Protein AF-F8P2U5-F1 (afdb_monomer_lite)

Radius of gyration: 13.78 Å; chains: 1; bounding box: 42×25×34 Å

InterPro domains:
  IPR015943 WD40/YVTN repeat-like-containing domain superfamily [G3DSA:2.130.10.10] (3-110)

Secondary structure (DSSP, 8-state):
-EEEEETTEEEEE-SSSTT-EEEEE---TTEEEEEEEE-TTSSEEEEEEEE--TT--EEEEEEEETTTTEEEEEEEE---S--EEEE-TTT-EEEEEETTEEEEEETT--

Sequence (110 aa):
MLACVVAKGIWVWDTLVPGSTICQHKNLESISITSIEISPDAKRLLYCAQEKNSVNNSTVVFMLDIMKNQIIARHSLDLDSSCHICLNPNSGQVISTSKRGFKVWDALME

pLDDT: mean 85.68, std 10.98, range [44.75, 96.5]

Organism: Serpula lacrymans var. lacrymans (strain S7.9) (NCBI:txid578457)

Foldseek 3Di:
DDWDDDQAWIWDADPVDPPGTQATQGDNNQWDWQEKDAALVNQKIKTWIFHPDPPARWIKIWIARSNVRDTPDIGTDPAHNHKYWDADNPQCWIWIAHPVGIDIDRPPPD

Structure (mmCIF, N/CA/C/O backbone):
data_AF-F8P2U5-F1
#
_entry.id   AF-F8P2U5-F1
#
loop_
_atom_site.group_PDB
_atom_site.id
_atom_site.type_symbol
_atom_site.label_atom_id
_atom_site.label_alt_id
_atom_site.label_comp_id
_atom_site.label_asym_id
_atom_site.label_entity_id
_atom_site.label_seq_id
_atom_site.pdbx_PDB_ins_code
_atom_site.Cartn_x
_atom_site.Cartn_y
_atom_site.Cartn_z
_atom_site.occupancy
_atom_site.B_iso_or_equiv
_atom_site.auth_seq_id
_atom_site.auth_comp_id
_atom_site.auth_asym_id
_atom_site.auth_atom_id
_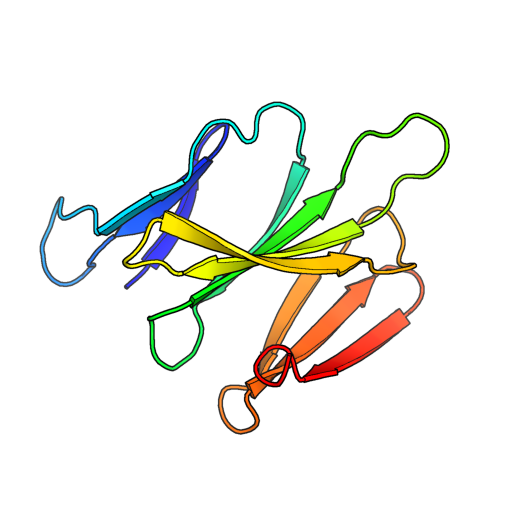atom_site.pdbx_PDB_model_num
ATOM 1 N N . MET A 1 1 ? -13.110 2.513 3.304 1.00 89.44 1 MET A N 1
ATOM 2 C CA . MET A 1 1 ? -11.731 2.402 3.825 1.00 89.44 1 MET A CA 1
ATOM 3 C C . MET A 1 1 ? -10.894 3.487 3.177 1.00 89.44 1 MET A C 1
ATOM 5 O O . MET A 1 1 ? -11.023 3.686 1.976 1.00 89.44 1 MET A O 1
ATOM 9 N N . LEU A 1 2 ? -10.083 4.194 3.958 1.00 93.62 2 LEU A N 1
ATOM 10 C CA . LEU A 1 2 ? -9.173 5.234 3.475 1.00 93.62 2 LEU A CA 1
ATOM 11 C C . LEU A 1 2 ? -7.770 4.927 3.986 1.00 93.62 2 LEU A C 1
ATOM 13 O O . LEU A 1 2 ? -7.631 4.530 5.141 1.00 93.62 2 LEU A O 1
ATOM 17 N N . ALA A 1 3 ? -6.753 5.150 3.158 1.00 93.94 3 ALA A N 1
ATOM 18 C CA . ALA A 1 3 ? -5.362 5.102 3.580 1.00 93.94 3 ALA A CA 1
ATOM 19 C C . ALA A 1 3 ? -4.675 6.448 3.357 1.00 93.94 3 ALA A C 1
ATOM 21 O O . ALA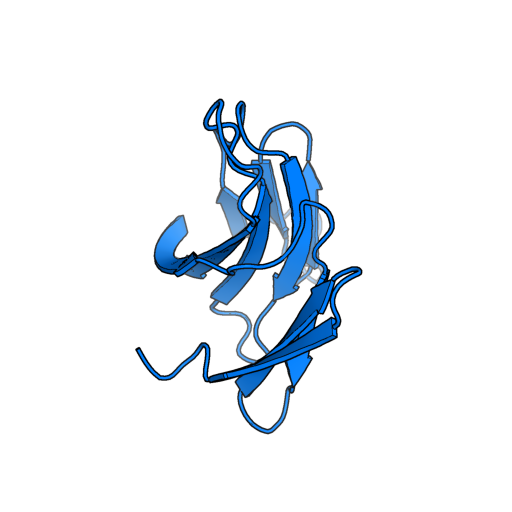 A 1 3 ? -4.974 7.150 2.394 1.00 93.94 3 ALA A O 1
ATOM 22 N N . CYS A 1 4 ? -3.744 6.799 4.240 1.00 93.19 4 CYS A N 1
ATOM 23 C CA . CYS A 1 4 ? -2.919 7.993 4.102 1.00 93.19 4 CYS A CA 1
ATOM 24 C C . CYS A 1 4 ? -1.517 7.750 4.662 1.00 93.19 4 CYS A C 1
ATOM 26 O O . CYS A 1 4 ? -1.337 7.000 5.626 1.00 93.19 4 CYS A O 1
ATOM 28 N N . VAL A 1 5 ? -0.529 8.425 4.078 1.00 91.44 5 VAL A N 1
ATOM 29 C CA . VAL A 1 5 ? 0.815 8.516 4.648 1.00 91.44 5 VAL A CA 1
ATOM 30 C C . VAL A 1 5 ? 0.797 9.570 5.751 1.00 91.44 5 VAL A C 1
ATOM 32 O O . VAL A 1 5 ? 0.468 10.729 5.511 1.00 91.44 5 VAL A O 1
ATOM 35 N N . VAL A 1 6 ? 1.163 9.175 6.967 1.00 87.75 6 VAL A N 1
ATOM 36 C CA . VAL A 1 6 ? 1.219 10.059 8.135 1.00 87.75 6 VAL A CA 1
ATOM 37 C C . VAL A 1 6 ? 2.604 9.959 8.757 1.00 87.75 6 VAL A C 1
ATOM 39 O O . VAL A 1 6 ? 2.976 8.922 9.309 1.00 87.75 6 VAL A O 1
ATOM 42 N N . ALA A 1 7 ? 3.361 11.055 8.692 1.00 83.44 7 ALA A N 1
ATOM 43 C CA . ALA A 1 7 ? 4.738 11.143 9.172 1.00 83.44 7 ALA A CA 1
ATOM 44 C C . ALA A 1 7 ? 5.631 10.008 8.630 1.00 83.44 7 ALA A C 1
ATOM 46 O O . ALA A 1 7 ? 6.065 10.064 7.485 1.00 83.44 7 ALA A O 1
ATOM 47 N N . LYS A 1 8 ? 5.905 8.987 9.450 1.00 83.69 8 LYS A N 1
ATOM 48 C CA . LYS A 1 8 ? 6.798 7.855 9.144 1.00 83.69 8 LYS A CA 1
ATOM 49 C C . LYS A 1 8 ? 6.042 6.527 9.021 1.00 83.69 8 LYS A C 1
ATOM 51 O O . LYS A 1 8 ? 6.544 5.474 9.422 1.00 83.69 8 LYS A O 1
ATOM 56 N N . GLY A 1 9 ? 4.800 6.576 8.555 1.00 92.69 9 GLY A N 1
ATOM 57 C CA . GLY A 1 9 ? 3.948 5.400 8.460 1.00 92.69 9 GLY A CA 1
ATOM 58 C C . GLY A 1 9 ? 2.767 5.581 7.521 1.00 92.69 9 GLY A C 1
ATOM 59 O O . GLY A 1 9 ? 2.514 6.669 7.007 1.00 92.69 9 GLY A O 1
ATOM 60 N N . ILE A 1 10 ? 2.024 4.497 7.339 1.00 95.38 10 ILE A N 1
ATOM 61 C CA . ILE A 1 10 ? 0.766 4.456 6.600 1.00 95.38 10 ILE A CA 1
ATOM 62 C C . ILE A 1 10 ? -0.333 4.064 7.575 1.00 95.38 10 ILE A C 1
ATOM 64 O O . ILE A 1 10 ? -0.200 3.113 8.346 1.00 95.38 10 ILE A O 1
ATOM 68 N N . TRP A 1 11 ? -1.414 4.824 7.552 1.00 95.88 11 TRP A N 1
ATOM 69 C CA . TRP A 1 11 ? -2.567 4.611 8.407 1.00 95.88 11 TRP A CA 1
ATOM 70 C C . TRP A 1 11 ? -3.763 4.289 7.532 1.00 95.88 11 TRP A C 1
ATOM 72 O O . TRP A 1 11 ? -3.940 4.892 6.474 1.00 95.88 11 TRP A O 1
ATOM 82 N N . VAL A 1 12 ? -4.563 3.330 7.984 1.00 96.50 12 VAL A N 1
ATOM 83 C CA . VAL A 1 12 ? -5.778 2.884 7.313 1.00 96.50 12 VAL A CA 1
ATOM 84 C C . VAL A 1 12 ? -6.938 3.014 8.286 1.00 96.50 12 VAL A C 1
ATOM 86 O O . VAL A 1 12 ? -6.869 2.500 9.404 1.00 96.50 12 VAL A O 1
ATOM 89 N N . TRP A 1 13 ? -8.006 3.675 7.855 1.00 95.94 13 TRP A N 1
ATOM 90 C CA . TRP A 1 13 ? -9.203 3.916 8.656 1.00 95.94 13 TRP A CA 1
ATOM 91 C C . TRP A 1 13 ? -10.449 3.332 8.014 1.00 95.94 13 TRP A C 1
ATOM 93 O O . TRP A 1 13 ? -1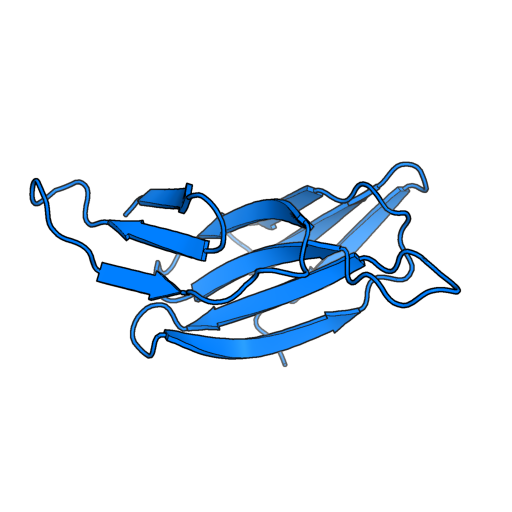0.579 3.260 6.782 1.00 95.94 13 TRP A O 1
ATOM 103 N N . ASP A 1 14 ? -11.400 2.989 8.877 1.00 94.38 14 ASP A N 1
ATOM 104 C CA . ASP A 1 14 ? -12.777 2.814 8.461 1.00 94.38 14 ASP A CA 1
ATOM 105 C C . ASP A 1 14 ? -13.448 4.187 8.423 1.00 94.38 14 ASP A C 1
ATOM 107 O O . ASP A 1 14 ? -13.563 4.883 9.427 1.00 94.38 14 ASP A O 1
ATOM 111 N N . THR A 1 15 ? -13.882 4.590 7.237 1.00 91.75 15 THR A N 1
ATOM 112 C CA . THR A 1 15 ? -14.559 5.868 7.021 1.00 91.75 15 THR A CA 1
ATOM 113 C C . THR A 1 15 ? -16.032 5.825 7.418 1.00 91.75 15 THR A C 1
ATOM 115 O O . THR A 1 15 ? -16.652 6.878 7.513 1.00 91.75 15 THR A O 1
ATOM 118 N N . LEU A 1 16 ? -16.601 4.633 7.629 1.00 94.69 16 LEU A N 1
ATOM 119 C CA . LEU A 1 16 ? -17.982 4.460 8.085 1.00 94.69 16 LEU A CA 1
ATOM 120 C C . LEU A 1 16 ? -18.102 4.549 9.611 1.00 94.69 16 LEU A C 1
ATOM 122 O O . LEU A 1 16 ? -19.181 4.839 10.121 1.00 94.69 16 LEU A O 1
ATOM 126 N N . VAL A 1 17 ? -16.999 4.332 10.334 1.00 94.12 17 VAL A N 1
ATOM 127 C CA . VAL A 1 17 ? -16.949 4.378 11.798 1.00 94.12 17 VAL A CA 1
ATOM 128 C C . VAL A 1 17 ? -15.952 5.458 12.229 1.00 94.12 17 VAL A C 1
ATOM 130 O O . VAL A 1 17 ? -14.743 5.220 12.209 1.00 94.12 17 VAL A O 1
ATOM 133 N N . PRO A 1 18 ? -16.420 6.655 12.625 1.00 90.69 18 PRO A N 1
ATOM 134 C CA . PRO A 1 18 ? -15.546 7.755 13.016 1.00 90.69 18 PRO A CA 1
ATOM 135 C C . PRO A 1 18 ? -14.503 7.342 14.064 1.00 90.69 18 PRO A C 1
ATOM 137 O O . PRO A 1 18 ? -14.831 6.735 15.080 1.00 90.69 18 PRO A O 1
ATOM 140 N N . GLY A 1 19 ? -13.235 7.672 13.810 1.00 87.31 19 GLY A N 1
ATOM 141 C CA . GLY A 1 19 ? -12.114 7.357 14.705 1.00 87.31 19 GLY A CA 1
ATOM 142 C C . GLY A 1 19 ? -11.612 5.908 14.645 1.00 87.31 19 GLY A C 1
ATOM 143 O O . GLY A 1 19 ? -10.587 5.601 15.256 1.00 87.31 19 GLY A O 1
ATOM 144 N N . SER A 1 20 ? -12.268 5.025 13.887 1.00 94.19 20 SER A N 1
ATOM 145 C CA . SER A 1 20 ? -11.847 3.632 13.751 1.00 94.19 20 SER A CA 1
ATOM 146 C C . SER A 1 20 ? -10.585 3.518 12.900 1.00 94.19 20 SER A C 1
ATOM 148 O O . SER A 1 20 ? -10.574 3.808 11.701 1.00 94.19 20 SER A O 1
ATOM 150 N N . THR A 1 21 ? -9.498 3.090 13.538 1.00 95.19 21 THR A N 1
ATOM 151 C CA . THR A 1 21 ? -8.243 2.770 12.858 1.00 95.19 21 THR A CA 1
ATOM 152 C C . THR A 1 21 ? -8.178 1.268 12.622 1.00 95.19 21 THR A C 1
ATOM 154 O O . THR A 1 21 ? -8.242 0.491 13.569 1.00 95.19 21 THR A O 1
ATOM 157 N N . ILE A 1 22 ? -8.024 0.873 11.361 1.00 95.94 22 ILE A N 1
ATOM 158 C CA . ILE A 1 22 ? -7.931 -0.529 10.939 1.00 95.94 22 ILE A CA 1
ATOM 159 C C . ILE A 1 22 ? -6.484 -1.007 11.032 1.00 95.94 22 ILE A C 1
ATOM 161 O O . ILE A 1 22 ? -6.210 -2.069 11.579 1.00 95.94 22 ILE A O 1
ATOM 165 N N . CYS A 1 23 ? -5.547 -0.214 10.508 1.00 95.75 23 CYS A N 1
ATOM 166 C CA . CYS A 1 23 ? -4.136 -0.578 10.453 1.00 95.75 23 CYS A CA 1
ATOM 167 C C . CYS A 1 23 ? -3.242 0.652 10.633 1.00 95.75 23 CYS A C 1
ATOM 169 O O . CYS A 1 23 ? -3.524 1.729 10.107 1.00 95.75 23 CYS A O 1
ATOM 171 N N . GLN A 1 24 ? -2.134 0.474 11.354 1.00 95.56 24 GLN A N 1
ATOM 172 C CA . GLN A 1 24 ? -1.050 1.450 11.455 1.00 95.56 24 GLN A CA 1
ATOM 173 C C . GLN A 1 24 ? 0.273 0.759 11.127 1.00 95.56 24 GLN A C 1
ATOM 175 O O . GLN A 1 24 ? 0.871 0.094 11.977 1.00 95.56 24 GLN A O 1
ATOM 180 N N . HIS A 1 25 ? 0.742 0.940 9.899 1.00 95.56 25 HIS A N 1
ATOM 181 C CA . HIS A 1 25 ? 2.040 0.452 9.461 1.00 95.56 25 HIS A CA 1
ATOM 182 C C . HIS A 1 25 ? 3.101 1.524 9.748 1.00 95.56 25 HIS A C 1
ATOM 184 O O . HIS A 1 25 ? 3.057 2.611 9.176 1.00 95.56 25 HIS A O 1
ATOM 190 N N . LYS A 1 26 ? 4.000 1.267 10.704 1.00 92.38 26 LYS A N 1
ATOM 191 C CA . LYS A 1 26 ? 4.921 2.264 11.292 1.00 92.38 26 LYS A CA 1
ATOM 192 C C . LYS A 1 26 ? 6.385 1.958 10.958 1.00 92.38 26 LYS A C 1
ATOM 194 O O . LYS A 1 26 ? 6.688 0.923 10.378 1.00 92.38 26 LYS A O 1
ATOM 199 N N . ASN A 1 27 ? 7.284 2.836 11.407 1.00 85.75 27 ASN A N 1
ATOM 200 C CA . ASN A 1 27 ? 8.744 2.699 11.316 1.00 85.75 27 ASN A CA 1
ATOM 201 C C . ASN A 1 27 ? 9.302 2.736 9.883 1.00 85.75 27 ASN A C 1
ATOM 203 O O . ASN A 1 27 ? 10.332 2.131 9.600 1.00 85.75 27 ASN A O 1
ATOM 207 N N . LEU A 1 28 ? 8.678 3.505 8.989 1.00 84.69 28 LEU A N 1
ATOM 208 C CA . LEU A 1 28 ? 9.150 3.724 7.614 1.00 84.69 28 LEU A CA 1
ATOM 209 C C . LEU A 1 28 ? 10.155 4.892 7.531 1.00 84.69 28 LEU A C 1
ATOM 211 O O . LEU A 1 28 ? 10.155 5.665 6.580 1.00 84.69 28 LEU A O 1
ATOM 215 N N . GLU A 1 29 ? 10.990 5.070 8.561 1.00 69.44 29 GLU A N 1
ATOM 216 C CA . GLU A 1 29 ? 11.742 6.313 8.804 1.00 69.44 29 GLU A CA 1
ATOM 217 C C . GLU A 1 29 ? 12.791 6.656 7.734 1.00 69.44 29 GLU A C 1
ATOM 219 O O . GLU A 1 29 ? 13.160 7.818 7.570 1.00 69.44 29 GLU A O 1
ATOM 224 N N . SER A 1 30 ? 13.279 5.649 7.017 1.00 66.31 30 SER A N 1
ATOM 225 C CA . SER A 1 30 ? 14.306 5.772 5.980 1.00 66.31 30 SER A CA 1
ATOM 226 C C . SER A 1 30 ? 13.736 5.766 4.559 1.00 66.31 30 SER A C 1
ATOM 228 O O . SER A 1 30 ? 14.505 5.749 3.596 1.00 66.31 30 SER A O 1
ATOM 230 N N . ILE A 1 31 ? 12.407 5.782 4.420 1.00 76.69 31 ILE A N 1
ATOM 231 C CA . ILE A 1 31 ? 11.710 5.521 3.162 1.00 76.69 31 ILE A CA 1
ATOM 232 C C . ILE A 1 31 ? 10.879 6.744 2.764 1.00 76.69 31 ILE A C 1
ATOM 234 O O . ILE A 1 31 ? 10.088 7.258 3.552 1.00 76.69 31 ILE A O 1
ATOM 238 N N . SER A 1 32 ? 11.034 7.203 1.519 1.00 85.94 32 SER A N 1
ATOM 239 C CA . SER A 1 32 ? 10.130 8.204 0.940 1.00 85.94 32 SER A CA 1
ATOM 240 C C . SER A 1 32 ? 8.982 7.496 0.229 1.00 85.94 32 SER A C 1
ATOM 242 O O . SER A 1 32 ? 9.222 6.737 -0.709 1.00 85.94 32 SER A O 1
ATOM 244 N N . ILE A 1 33 ? 7.747 7.714 0.687 1.00 89.06 33 ILE A N 1
ATOM 245 C CA . ILE A 1 33 ? 6.551 7.122 0.077 1.00 89.06 33 ILE A CA 1
ATOM 246 C C . ILE A 1 33 ? 5.979 8.109 -0.933 1.00 89.06 33 ILE A C 1
ATOM 248 O O . ILE A 1 33 ? 5.611 9.225 -0.568 1.00 89.06 33 ILE A O 1
ATOM 252 N N . THR A 1 34 ? 5.898 7.706 -2.197 1.00 88.19 34 THR A N 1
ATOM 253 C CA . THR A 1 34 ? 5.493 8.590 -3.305 1.00 88.19 34 THR A CA 1
ATOM 254 C C . THR A 1 34 ? 4.071 8.335 -3.797 1.00 88.19 34 THR A C 1
ATOM 256 O O . THR A 1 34 ? 3.484 9.178 -4.475 1.00 88.19 34 THR A O 1
ATOM 259 N N . SER A 1 35 ? 3.507 7.169 -3.482 1.00 91.19 35 SER A N 1
ATOM 260 C CA . SER A 1 35 ? 2.177 6.752 -3.924 1.00 91.19 35 SER A CA 1
ATOM 261 C C . SER A 1 35 ? 1.681 5.597 -3.057 1.00 91.19 35 SER A C 1
ATOM 263 O O . SER A 1 35 ? 2.484 4.784 -2.596 1.00 91.19 35 SER A O 1
ATOM 265 N N . ILE A 1 36 ? 0.371 5.548 -2.818 1.00 94.00 36 ILE A N 1
ATOM 266 C CA . ILE A 1 36 ? -0.315 4.493 -2.068 1.00 94.00 36 ILE A CA 1
ATOM 267 C C . ILE A 1 36 ? -1.620 4.142 -2.780 1.00 94.00 36 ILE A C 1
ATOM 269 O O . ILE A 1 36 ? -2.272 5.033 -3.320 1.00 94.00 36 ILE A O 1
ATOM 273 N N . GLU A 1 37 ? -2.028 2.878 -2.728 1.00 94.25 37 GLU A N 1
ATOM 274 C CA . GLU A 1 37 ? -3.305 2.433 -3.281 1.00 94.25 37 GLU A CA 1
ATOM 275 C C . GLU A 1 37 ? -3.873 1.244 -2.502 1.00 94.25 37 GLU A C 1
ATOM 277 O O . GLU A 1 37 ? -3.152 0.304 -2.171 1.00 94.25 37 GLU A O 1
ATOM 282 N N . ILE A 1 38 ? -5.172 1.273 -2.202 1.00 93.31 38 ILE A N 1
ATOM 283 C CA . ILE A 1 38 ? -5.876 0.138 -1.590 1.00 93.31 38 ILE A CA 1
ATOM 284 C C . ILE A 1 38 ? -6.376 -0.782 -2.708 1.00 93.31 38 ILE A C 1
ATOM 286 O O . ILE A 1 38 ? -6.938 -0.311 -3.697 1.00 93.31 38 ILE A O 1
ATOM 290 N N . SER A 1 39 ? -6.193 -2.094 -2.549 1.00 91.25 39 SER A N 1
ATOM 291 C CA . SER A 1 39 ? -6.742 -3.082 -3.478 1.00 91.25 39 SER A CA 1
ATOM 292 C C . SER A 1 39 ? -8.277 -3.047 -3.501 1.00 91.25 39 SER A C 1
ATOM 294 O O . SER A 1 39 ? -8.899 -2.749 -2.481 1.00 91.25 39 SER A O 1
ATOM 296 N N . PRO A 1 40 ? -8.929 -3.410 -4.621 1.00 88.62 40 PRO A N 1
ATOM 297 C CA . PRO A 1 40 ? -10.393 -3.392 -4.723 1.00 88.62 40 PRO A CA 1
ATOM 298 C C . PRO A 1 40 ? -11.112 -4.255 -3.676 1.00 88.62 40 PRO A C 1
ATOM 300 O O . PRO A 1 40 ? -12.226 -3.937 -3.270 1.00 88.62 40 PRO A O 1
ATOM 303 N N . ASP A 1 41 ? -10.471 -5.332 -3.211 1.00 89.69 41 ASP A N 1
ATOM 304 C CA . ASP A 1 41 ? -10.994 -6.204 -2.151 1.00 89.69 41 ASP A CA 1
ATOM 305 C C . ASP A 1 41 ? -10.800 -5.640 -0.730 1.00 89.69 41 ASP A C 1
ATOM 307 O O . ASP A 1 41 ? -11.217 -6.271 0.242 1.00 89.69 41 ASP A O 1
ATOM 311 N N . ALA A 1 42 ? -10.161 -4.472 -0.608 1.00 91.38 42 ALA A N 1
ATOM 312 C CA . ALA A 1 42 ? -9.823 -3.780 0.630 1.00 91.38 42 ALA A CA 1
ATOM 313 C C . ALA A 1 42 ? -8.997 -4.607 1.633 1.00 91.38 42 ALA A C 1
ATOM 315 O O . ALA A 1 42 ? -8.949 -4.27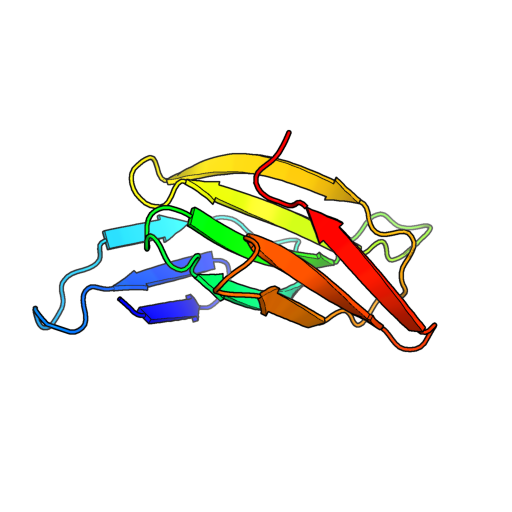8 2.817 1.00 91.38 42 ALA A O 1
ATOM 316 N N . LYS A 1 43 ? -8.328 -5.678 1.186 1.00 92.56 43 LYS A N 1
ATOM 317 C CA . LYS A 1 43 ? -7.478 -6.517 2.049 1.00 92.56 43 LYS A CA 1
ATOM 318 C C . LYS A 1 43 ? -6.010 -6.135 1.980 1.00 92.56 43 LYS A C 1
ATOM 320 O O . LYS A 1 43 ? -5.255 -6.448 2.901 1.00 92.56 43 LYS A O 1
ATOM 325 N N . ARG A 1 44 ? -5.595 -5.495 0.889 1.00 93.19 44 ARG A N 1
ATOM 326 C CA . ARG A 1 44 ? -4.197 -5.200 0.598 1.00 93.19 44 ARG A CA 1
ATOM 327 C C . ARG A 1 44 ? -4.012 -3.712 0.347 1.00 93.19 44 ARG A C 1
ATOM 329 O O . ARG A 1 44 ? -4.899 -3.025 -0.154 1.00 93.19 44 ARG A O 1
ATOM 336 N N . LEU A 1 45 ? -2.834 -3.220 0.687 1.00 94.69 45 LEU A N 1
ATOM 337 C CA . LEU A 1 45 ? -2.400 -1.870 0.370 1.00 94.69 45 LEU A CA 1
ATOM 338 C C . LEU A 1 45 ? -1.069 -1.957 -0.357 1.00 94.69 45 LEU A C 1
ATOM 340 O O . LEU A 1 45 ? -0.136 -2.593 0.127 1.00 94.69 45 LEU A O 1
ATOM 344 N N . LEU A 1 46 ? -0.984 -1.314 -1.512 1.00 94.06 46 LEU A N 1
ATOM 345 C CA . LEU A 1 46 ? 0.263 -1.132 -2.224 1.00 94.06 46 LEU A CA 1
ATOM 346 C C . LEU A 1 46 ? 0.819 0.248 -1.919 1.00 94.06 46 LEU A C 1
ATOM 348 O O . LEU A 1 46 ? 0.070 1.218 -1.819 1.00 94.06 46 LEU A O 1
ATOM 352 N N . TYR A 1 47 ? 2.135 0.347 -1.791 1.00 92.62 47 TYR A N 1
ATOM 353 C CA . TYR A 1 47 ? 2.795 1.639 -1.704 1.00 92.62 47 TYR A CA 1
ATOM 354 C C . TYR A 1 47 ? 4.145 1.633 -2.406 1.00 92.62 47 TYR A C 1
ATOM 356 O O . TYR A 1 47 ? 4.906 0.668 -2.328 1.00 92.62 47 TYR A O 1
ATOM 364 N N . CYS A 1 48 ? 4.435 2.734 -3.094 1.00 90.75 48 CYS A N 1
ATOM 365 C CA . CYS A 1 48 ? 5.742 3.006 -3.674 1.00 90.75 48 CYS A CA 1
ATOM 366 C C . CYS A 1 48 ? 6.648 3.634 -2.630 1.00 90.75 48 CYS A C 1
ATOM 368 O O . CYS A 1 48 ? 6.279 4.610 -1.982 1.00 90.75 48 CYS A O 1
ATOM 370 N N . ALA A 1 49 ? 7.850 3.097 -2.530 1.00 88.56 49 ALA A N 1
ATOM 371 C CA . ALA A 1 49 ? 8.867 3.482 -1.582 1.00 88.56 49 ALA A CA 1
ATOM 372 C C . ALA A 1 49 ? 10.189 3.695 -2.314 1.00 88.56 49 ALA A C 1
ATOM 374 O O . ALA A 1 49 ? 10.645 2.827 -3.055 1.00 88.56 49 ALA A O 1
ATOM 375 N N . GLN A 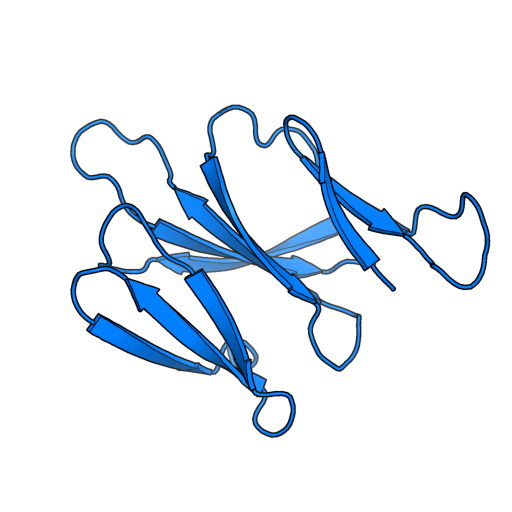1 50 ? 10.831 4.829 -2.069 1.00 84.38 50 GLN A N 1
ATOM 376 C CA . GLN A 1 50 ? 12.217 5.037 -2.451 1.00 84.38 50 GLN A CA 1
ATOM 377 C C . GLN A 1 50 ? 13.111 4.576 -1.302 1.00 84.38 50 GLN A C 1
ATOM 379 O O . GLN A 1 50 ? 13.079 5.154 -0.210 1.00 84.38 50 GLN A O 1
ATOM 384 N N . GLU A 1 51 ? 13.911 3.542 -1.545 1.00 75.62 51 GLU A N 1
ATOM 385 C CA . GLU A 1 51 ? 14.913 3.101 -0.580 1.00 75.62 51 GLU A CA 1
ATOM 386 C C . GLU A 1 51 ? 16.199 3.912 -0.756 1.00 75.62 51 GLU A C 1
ATOM 388 O O . GLU A 1 51 ? 16.767 3.999 -1.845 1.00 75.62 51 GLU A O 1
ATOM 393 N N . LYS A 1 52 ? 16.687 4.506 0.337 1.00 65.44 52 LYS A N 1
ATOM 394 C CA . LYS A 1 52 ? 18.001 5.154 0.366 1.00 65.44 52 LYS A CA 1
ATOM 395 C C . LYS A 1 52 ? 19.096 4.098 0.522 1.00 65.44 52 LYS A C 1
ATOM 397 O O . LYS A 1 52 ? 19.588 3.889 1.624 1.00 65.44 52 LYS A O 1
ATOM 402 N N . ASN A 1 53 ? 19.499 3.460 -0.574 1.00 60.72 53 ASN A N 1
ATOM 403 C CA . ASN A 1 53 ? 20.799 2.792 -0.649 1.00 60.72 53 ASN A CA 1
ATOM 404 C C . ASN A 1 53 ? 21.722 3.592 -1.580 1.00 60.72 53 ASN A C 1
ATOM 406 O O . ASN A 1 53 ? 21.380 3.882 -2.723 1.00 60.72 53 ASN A O 1
ATOM 410 N N . SER A 1 54 ? 22.882 3.987 -1.049 1.00 47.19 54 SER A N 1
ATOM 411 C CA . SER A 1 54 ? 23.751 5.099 -1.478 1.00 47.19 54 SER A CA 1
ATOM 412 C C . SER A 1 54 ? 24.425 5.006 -2.858 1.00 47.19 54 SER A C 1
ATOM 414 O O . SER A 1 54 ? 25.440 5.660 -3.071 1.00 47.19 54 SER A O 1
ATOM 416 N N . VAL A 1 55 ? 23.903 4.228 -3.806 1.00 57.12 55 VAL A N 1
ATOM 417 C CA . VAL A 1 55 ? 24.486 4.122 -5.156 1.00 57.12 55 VAL A CA 1
ATOM 418 C C . VAL A 1 55 ? 23.437 4.270 -6.256 1.00 57.12 55 VAL A C 1
ATOM 420 O O . VAL A 1 55 ? 23.748 4.857 -7.282 1.00 57.12 55 VAL A O 1
ATOM 423 N N . ASN A 1 56 ? 22.189 3.843 -6.034 1.00 58.84 56 ASN A N 1
ATOM 424 C CA . ASN A 1 56 ? 21.086 4.028 -6.976 1.00 58.84 56 ASN A CA 1
ATOM 425 C C . ASN A 1 56 ? 19.776 4.227 -6.206 1.00 58.84 56 ASN A C 1
ATOM 427 O O . ASN A 1 56 ? 19.425 3.434 -5.336 1.00 58.84 56 ASN A O 1
ATOM 431 N N . ASN A 1 57 ? 19.051 5.294 -6.536 1.00 67.19 57 ASN A N 1
ATOM 432 C CA . ASN A 1 57 ? 17.715 5.557 -6.013 1.00 67.19 57 ASN A CA 1
ATOM 433 C C . ASN A 1 57 ? 16.712 4.578 -6.641 1.00 67.19 57 ASN A C 1
ATOM 435 O O . ASN A 1 57 ? 16.062 4.920 -7.628 1.00 67.19 57 ASN A O 1
ATOM 439 N N . SER A 1 58 ? 16.608 3.370 -6.093 1.00 74.12 58 SER A N 1
ATOM 440 C CA . SER A 1 58 ? 15.660 2.367 -6.575 1.00 74.12 58 SER A CA 1
ATOM 441 C C . SER A 1 58 ? 14.283 2.571 -5.951 1.00 74.12 58 SER A C 1
ATOM 443 O O . SER A 1 58 ? 14.147 2.748 -4.735 1.00 74.12 58 SER A O 1
ATOM 445 N N . THR A 1 59 ? 13.255 2.523 -6.795 1.00 83.31 59 THR A N 1
ATOM 446 C CA . THR A 1 59 ? 11.867 2.464 -6.339 1.00 83.31 59 THR A CA 1
ATOM 447 C C . THR A 1 59 ? 11.485 1.011 -6.089 1.00 83.31 59 THR A C 1
ATOM 449 O O . THR A 1 59 ? 11.671 0.142 -6.938 1.00 83.31 59 THR A O 1
ATOM 452 N N . VAL A 1 60 ? 10.870 0.756 -4.944 1.00 86.69 60 VAL A N 1
ATOM 453 C CA . VAL A 1 60 ? 10.281 -0.531 -4.589 1.00 86.69 60 VAL A CA 1
ATOM 454 C C . VAL A 1 60 ? 8.783 -0.351 -4.372 1.00 86.69 60 VAL A C 1
ATOM 456 O O . VAL A 1 60 ? 8.350 0.613 -3.745 1.00 86.69 60 VAL A O 1
ATOM 459 N N . VAL A 1 61 ? 7.980 -1.280 -4.884 1.00 89.81 61 VAL A N 1
ATOM 460 C CA . VAL A 1 61 ? 6.557 -1.382 -4.548 1.00 89.81 61 VAL A CA 1
ATOM 461 C C . VAL A 1 61 ? 6.392 -2.459 -3.495 1.00 89.81 61 VAL A C 1
ATOM 463 O O . VAL A 1 61 ? 6.794 -3.605 -3.691 1.00 89.81 61 VAL A O 1
ATOM 466 N N . PHE A 1 62 ? 5.802 -2.087 -2.373 1.00 91.56 62 PHE A N 1
ATOM 467 C CA . PHE A 1 62 ? 5.472 -3.000 -1.293 1.00 91.56 62 PHE A CA 1
ATOM 468 C C . PHE A 1 62 ? 3.988 -3.327 -1.317 1.00 91.56 62 PHE A C 1
ATOM 470 O O . PHE A 1 62 ? 3.169 -2.468 -1.640 1.00 91.56 62 PHE A O 1
ATOM 477 N N . MET A 1 63 ? 3.653 -4.553 -0.926 1.00 93.44 63 MET A N 1
ATOM 478 C CA . MET A 1 63 ? 2.283 -4.981 -0.679 1.00 93.44 63 MET A CA 1
ATOM 479 C C . MET A 1 63 ? 2.116 -5.351 0.788 1.00 93.44 63 MET A C 1
ATOM 481 O O . MET A 1 63 ? 2.785 -6.253 1.292 1.00 93.44 63 MET A O 1
ATOM 485 N N . LEU A 1 64 ? 1.204 -4.660 1.456 1.00 95.00 64 LEU A N 1
ATOM 486 C CA . LEU A 1 64 ? 0.833 -4.843 2.850 1.00 95.00 64 LEU A CA 1
ATOM 487 C C . LEU A 1 64 ? -0.503 -5.590 2.925 1.00 95.00 64 LEU A C 1
ATOM 489 O O . LEU A 1 64 ? -1.485 -5.142 2.338 1.00 95.00 64 LEU A O 1
ATOM 493 N N . ASP A 1 65 ? -0.569 -6.680 3.684 1.00 95.25 65 ASP A N 1
ATOM 494 C CA . ASP A 1 65 ? -1.832 -7.226 4.188 1.00 95.25 65 ASP A CA 1
ATOM 495 C C . ASP A 1 65 ? -2.336 -6.298 5.302 1.00 95.25 65 ASP A C 1
ATOM 497 O O . ASP A 1 65 ? -1.699 -6.167 6.351 1.00 95.25 65 ASP A O 1
ATOM 501 N N . ILE A 1 66 ? -3.459 -5.620 5.055 1.00 95.81 66 ILE A N 1
ATOM 502 C CA . ILE A 1 66 ? -4.005 -4.588 5.947 1.00 95.81 66 ILE A CA 1
ATOM 503 C C . ILE A 1 66 ? -4.444 -5.204 7.276 1.00 95.81 66 ILE A C 1
ATOM 505 O O . ILE A 1 66 ? -4.225 -4.615 8.332 1.00 95.81 66 ILE A O 1
ATOM 509 N N . MET A 1 67 ? -5.043 -6.394 7.239 1.00 95.25 67 MET A N 1
ATOM 510 C CA . MET A 1 67 ? -5.614 -7.028 8.429 1.00 95.25 67 MET A CA 1
ATOM 511 C C . MET A 1 67 ? -4.531 -7.628 9.322 1.00 95.25 67 MET A C 1
ATOM 513 O O . MET A 1 67 ? -4.694 -7.684 10.539 1.00 95.25 67 MET A O 1
ATOM 517 N N . LYS A 1 68 ? -3.419 -8.068 8.725 1.00 96.25 68 LYS A N 1
ATOM 518 C CA . LYS A 1 68 ? -2.272 -8.622 9.456 1.00 96.25 68 LYS A CA 1
ATOM 519 C C . LYS A 1 68 ? -1.196 -7.588 9.769 1.00 96.25 68 LYS A C 1
ATOM 521 O O . LYS A 1 68 ? -0.314 -7.880 10.570 1.00 96.25 68 LYS A O 1
ATOM 526 N N . ASN A 1 69 ? -1.250 -6.409 9.147 1.00 96.00 69 ASN A N 1
ATOM 527 C CA . ASN A 1 69 ? -0.194 -5.396 9.180 1.00 96.00 69 ASN A CA 1
ATOM 528 C C . ASN A 1 69 ? 1.186 -5.985 8.820 1.00 96.00 69 ASN A C 1
ATOM 530 O O . ASN A 1 69 ? 2.181 -5.761 9.510 1.00 96.00 69 ASN A O 1
ATOM 534 N N . GLN A 1 70 ? 1.231 -6.790 7.756 1.00 94.81 70 GLN A N 1
ATOM 535 C CA . GLN A 1 70 ? 2.434 -7.504 7.321 1.00 94.81 70 GLN A CA 1
ATOM 536 C C . GLN A 1 70 ? 2.720 -7.260 5.848 1.00 94.81 70 GLN A C 1
ATOM 538 O O . GLN A 1 70 ? 1.818 -7.319 5.015 1.00 94.81 70 GLN A O 1
ATOM 543 N N . ILE A 1 71 ? 3.987 -7.014 5.524 1.00 93.12 71 ILE A N 1
ATOM 544 C CA . ILE A 1 71 ? 4.438 -6.980 4.135 1.00 93.12 71 ILE A CA 1
ATOM 545 C C . ILE A 1 71 ? 4.432 -8.409 3.602 1.00 93.12 71 ILE A C 1
ATOM 547 O O . ILE A 1 71 ? 5.118 -9.273 4.143 1.00 93.12 71 ILE A O 1
ATOM 551 N N . ILE A 1 72 ? 3.648 -8.642 2.554 1.00 93.25 72 ILE A N 1
ATOM 552 C CA . ILE A 1 72 ? 3.483 -9.956 1.922 1.00 93.25 72 ILE A CA 1
ATOM 553 C C . ILE A 1 72 ? 4.188 -10.050 0.570 1.00 93.25 72 ILE A C 1
ATOM 555 O O . ILE A 1 72 ? 4.487 -11.151 0.129 1.00 93.25 72 ILE A O 1
ATOM 559 N N . ALA A 1 73 ? 4.496 -8.914 -0.061 1.00 89.56 73 ALA A N 1
ATOM 560 C CA . ALA A 1 73 ? 5.284 -8.881 -1.286 1.00 89.56 73 ALA A CA 1
ATOM 561 C C . ALA A 1 73 ? 6.116 -7.600 -1.390 1.00 89.56 73 ALA A C 1
ATOM 563 O O . ALA A 1 73 ? 5.774 -6.548 -0.838 1.00 89.56 73 ALA A O 1
ATOM 564 N N . ARG A 1 74 ? 7.216 -7.706 -2.135 1.00 88.50 74 ARG A N 1
ATOM 565 C CA . ARG A 1 74 ? 8.141 -6.618 -2.445 1.00 88.50 74 ARG A CA 1
ATOM 566 C C . ARG A 1 74 ? 8.568 -6.758 -3.896 1.00 88.50 74 ARG A C 1
ATOM 568 O O . ARG A 1 74 ? 9.121 -7.787 -4.265 1.00 88.50 74 ARG A O 1
ATOM 575 N N . HIS A 1 75 ? 8.366 -5.717 -4.689 1.00 86.56 75 HIS A N 1
ATOM 576 C CA . HIS A 1 75 ? 8.725 -5.725 -6.097 1.00 86.56 75 HIS A CA 1
ATOM 577 C C . HIS A 1 75 ? 9.641 -4.546 -6.424 1.00 86.56 75 HIS A C 1
ATOM 579 O O . HIS A 1 75 ? 9.251 -3.384 -6.301 1.00 86.56 75 HIS A O 1
ATOM 585 N N . SER A 1 76 ? 10.873 -4.847 -6.840 1.00 84.00 76 SER A N 1
ATOM 586 C CA . SER A 1 76 ? 11.837 -3.826 -7.254 1.00 84.00 76 SER A CA 1
ATOM 587 C C . SER A 1 76 ? 11.519 -3.351 -8.664 1.00 84.00 76 SER A C 1
ATOM 589 O O . SER A 1 76 ? 11.422 -4.148 -9.597 1.00 84.00 76 SER A O 1
ATOM 591 N N . LEU A 1 77 ? 11.361 -2.044 -8.820 1.00 75.69 77 LEU A N 1
ATOM 592 C CA . LEU A 1 77 ? 11.260 -1.408 -10.118 1.00 75.69 77 LEU A CA 1
ATOM 593 C C . LEU A 1 77 ? 12.625 -0.846 -10.483 1.00 75.69 77 LEU A C 1
ATOM 595 O O . LEU A 1 77 ? 13.158 -0.003 -9.765 1.00 75.69 77 LEU A O 1
ATOM 599 N N . ASP A 1 78 ? 13.131 -1.218 -11.656 1.00 74.38 78 ASP A N 1
ATOM 600 C CA . ASP A 1 78 ? 14.249 -0.518 -12.301 1.00 74.38 78 ASP A CA 1
ATOM 601 C C . ASP A 1 78 ? 13.761 0.809 -12.916 1.00 74.38 78 ASP A C 1
ATOM 603 O O . ASP A 1 78 ? 13.982 1.121 -14.087 1.00 74.38 78 ASP A O 1
ATOM 607 N N . LEU A 1 79 ? 13.025 1.584 -12.117 1.00 69.75 79 LEU A N 1
ATOM 608 C CA . LEU A 1 79 ? 12.481 2.887 -12.461 1.00 69.75 79 LEU A CA 1
ATOM 609 C C . LEU A 1 79 ? 13.129 3.963 -11.595 1.00 69.75 79 LEU A C 1
ATOM 611 O O . LEU A 1 79 ? 13.579 3.716 -10.477 1.00 69.75 79 LEU A O 1
ATOM 615 N N . ASP A 1 80 ? 13.163 5.174 -12.142 1.00 70.50 80 ASP A N 1
ATOM 616 C CA . ASP A 1 80 ? 13.774 6.325 -11.491 1.00 70.50 80 ASP A CA 1
ATOM 617 C C . ASP A 1 80 ? 13.055 6.715 -10.183 1.00 70.50 80 ASP A C 1
ATOM 619 O O . ASP A 1 80 ? 11.938 6.283 -9.901 1.00 70.50 80 ASP A O 1
ATOM 623 N N . SER A 1 81 ? 13.693 7.597 -9.419 1.00 68.94 81 SER A N 1
ATOM 624 C CA . SER A 1 81 ? 13.333 8.042 -8.057 1.00 68.94 81 SER A CA 1
ATOM 625 C C . SER A 1 81 ? 11.919 8.610 -7.833 1.00 68.94 81 SER A C 1
ATOM 627 O O . SER A 1 81 ? 11.528 8.835 -6.692 1.00 68.94 81 SER A O 1
ATOM 629 N N . SER A 1 82 ? 11.143 8.865 -8.885 1.00 76.00 82 SER A N 1
ATOM 630 C CA . SER A 1 82 ? 9.778 9.387 -8.788 1.00 76.00 82 SER A CA 1
ATOM 631 C C . SER A 1 82 ? 8.846 8.417 -9.493 1.00 76.00 82 SER A C 1
ATOM 633 O O . SER A 1 82 ? 8.716 8.447 -10.719 1.00 76.00 82 SER A O 1
ATOM 635 N N . CYS A 1 83 ? 8.254 7.528 -8.697 1.00 83.75 83 CYS A N 1
ATOM 636 C CA . CYS A 1 83 ? 7.308 6.532 -9.166 1.00 83.75 83 CYS A CA 1
ATOM 637 C C . CYS A 1 83 ? 5.919 6.773 -8.582 1.00 83.75 83 CYS A C 1
ATOM 639 O O . CYS A 1 83 ? 5.781 7.044 -7.387 1.00 83.75 83 CYS A O 1
ATOM 641 N N . HIS A 1 84 ? 4.895 6.597 -9.406 1.00 89.38 84 HIS A N 1
ATOM 642 C CA . HIS A 1 84 ? 3.507 6.509 -8.970 1.00 89.38 84 HIS A CA 1
ATOM 643 C C . HIS A 1 84 ? 2.928 5.169 -9.405 1.00 89.38 84 HIS A C 1
ATOM 645 O O . HIS A 1 84 ? 3.370 4.604 -10.406 1.00 89.38 84 HIS A O 1
ATOM 651 N N . ILE A 1 85 ? 1.964 4.653 -8.652 1.00 92.06 85 ILE A N 1
ATOM 652 C CA . ILE A 1 85 ? 1.236 3.437 -9.006 1.00 92.06 85 ILE A CA 1
ATOM 653 C C . ILE A 1 85 ? -0.250 3.730 -9.130 1.00 92.06 85 ILE A C 1
ATOM 655 O O . ILE A 1 85 ? -0.751 4.653 -8.495 1.00 92.06 85 ILE A O 1
ATOM 659 N N . CYS A 1 86 ? -0.925 2.929 -9.948 1.00 91.94 86 CYS A N 1
ATOM 660 C CA . CYS A 1 86 ? -2.363 2.741 -9.874 1.00 91.94 86 CYS A CA 1
ATOM 661 C C . CYS A 1 86 ? -2.736 1.273 -10.084 1.00 91.94 86 CYS A C 1
ATOM 663 O O . CYS A 1 86 ? -2.034 0.525 -10.770 1.00 91.94 86 CYS A O 1
ATOM 665 N N . LEU A 1 87 ? -3.831 0.849 -9.465 1.00 90.56 87 LEU A N 1
ATOM 666 C CA . LEU A 1 87 ? -4.415 -0.475 -9.602 1.00 90.56 87 LEU A CA 1
ATOM 667 C C . LEU A 1 87 ? -5.526 -0.441 -10.647 1.00 90.56 87 LEU A C 1
ATOM 669 O O . LEU A 1 87 ? -6.428 0.393 -10.615 1.00 90.56 87 LEU A O 1
ATOM 673 N N . ASN A 1 88 ? -5.510 -1.416 -11.546 1.00 88.31 88 ASN A N 1
ATOM 674 C CA . ASN A 1 88 ? -6.660 -1.732 -12.369 1.00 88.31 88 ASN A CA 1
ATOM 675 C C . ASN A 1 88 ? -7.661 -2.536 -11.520 1.00 88.31 88 ASN A C 1
ATOM 677 O O . ASN A 1 88 ? -7.355 -3.672 -11.139 1.00 88.31 88 ASN A O 1
ATOM 681 N N . PRO A 1 89 ? -8.864 -2.001 -11.244 1.00 81.88 89 PRO A N 1
ATOM 682 C CA . PRO A 1 89 ? -9.807 -2.654 -10.346 1.00 81.88 89 PRO A CA 1
ATOM 683 C C . PRO A 1 89 ? -10.411 -3.942 -10.916 1.00 81.88 89 PRO A C 1
ATOM 685 O O . PRO A 1 89 ? -10.902 -4.766 -10.150 1.00 81.88 89 PRO A O 1
ATOM 688 N N . ASN A 1 90 ? -10.367 -4.127 -12.239 1.00 83.00 90 ASN A N 1
ATOM 689 C CA . ASN A 1 90 ? -10.974 -5.272 -12.912 1.00 83.00 90 ASN A CA 1
ATOM 690 C C . ASN A 1 90 ? -9.991 -6.433 -13.087 1.00 83.00 90 ASN A C 1
ATOM 692 O O . ASN A 1 90 ? -10.369 -7.585 -12.897 1.00 83.00 90 ASN A O 1
ATOM 696 N N . SER A 1 91 ? -8.743 -6.145 -13.470 1.00 80.69 91 SER A N 1
ATOM 697 C CA . SER A 1 91 ? -7.735 -7.186 -13.716 1.00 80.69 91 SER A CA 1
ATOM 698 C C . SER A 1 91 ? -6.818 -7.447 -12.522 1.00 80.69 91 SER A C 1
ATOM 700 O O . SER A 1 91 ? -6.124 -8.456 -12.509 1.00 80.69 91 SER A O 1
ATOM 702 N N . GLY A 1 92 ? -6.776 -6.551 -11.528 1.00 80.25 92 GLY A N 1
ATOM 703 C CA . GLY A 1 92 ? -5.792 -6.620 -10.442 1.00 80.25 92 GLY A CA 1
ATOM 704 C C . GLY A 1 92 ? -4.366 -6.272 -10.884 1.00 80.25 92 GLY A C 1
ATOM 705 O O . GLY A 1 92 ? -3.430 -6.366 -10.086 1.00 80.25 92 GLY A O 1
ATOM 706 N N . GLN A 1 93 ? -4.195 -5.854 -12.141 1.00 89.12 93 GLN A N 1
ATOM 707 C CA . GLN A 1 93 ? -2.928 -5.356 -12.647 1.00 89.12 93 GLN A CA 1
ATOM 708 C C . GLN A 1 93 ? -2.565 -4.048 -11.966 1.00 89.12 93 GLN A C 1
ATOM 710 O O . GLN A 1 93 ? -3.422 -3.223 -11.663 1.00 89.12 93 GLN A O 1
ATOM 715 N N . VAL A 1 94 ? -1.275 -3.828 -11.783 1.00 90.06 94 VAL A N 1
ATOM 716 C CA . VAL A 1 94 ? -0.740 -2.550 -11.333 1.00 90.06 94 VAL A CA 1
ATOM 717 C C . VAL A 1 94 ? -0.019 -1.896 -12.496 1.00 90.06 94 VAL A C 1
ATOM 719 O O . VAL A 1 94 ? 0.697 -2.545 -13.258 1.00 90.0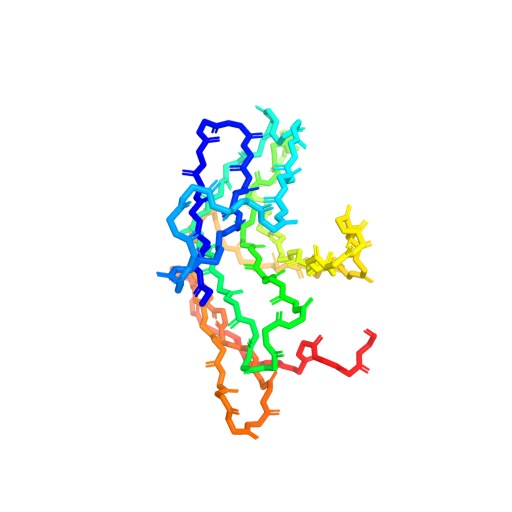6 94 VAL A O 1
ATOM 722 N N . ILE A 1 95 ? -0.213 -0.595 -12.622 1.00 90.31 95 ILE A N 1
ATOM 723 C CA . ILE A 1 95 ? 0.530 0.253 -13.535 1.00 90.31 95 ILE A CA 1
ATOM 724 C C . ILE A 1 95 ? 1.468 1.080 -12.672 1.00 90.31 95 ILE A C 1
ATOM 726 O O . ILE A 1 95 ? 1.015 1.785 -11.775 1.00 90.31 95 ILE A O 1
ATOM 730 N N . SER A 1 96 ? 2.767 0.994 -12.925 1.00 88.19 96 SER A N 1
ATOM 731 C CA . SER A 1 96 ? 3.759 1.884 -12.331 1.00 88.19 96 SER A CA 1
ATOM 732 C C . SER A 1 96 ? 4.254 2.868 -13.380 1.00 88.19 96 SER A C 1
ATOM 734 O O . SER A 1 96 ? 4.484 2.498 -14.530 1.00 88.19 96 SER A O 1
ATOM 736 N N . THR A 1 97 ? 4.401 4.136 -13.010 1.00 88.50 97 THR A N 1
ATOM 737 C CA . THR A 1 97 ? 4.845 5.206 -13.907 1.00 88.50 97 THR A CA 1
ATOM 738 C C . THR A 1 97 ? 6.034 5.935 -13.308 1.00 88.50 97 THR A C 1
ATOM 740 O O . THR A 1 97 ? 6.099 6.152 -12.104 1.00 88.50 97 THR A O 1
ATOM 743 N N . SER A 1 98 ? 6.984 6.320 -14.155 1.00 84.75 98 SER A N 1
ATOM 744 C CA . SER A 1 98 ? 8.131 7.151 -13.800 1.00 84.75 98 SER A CA 1
ATOM 745 C C . SER A 1 98 ? 8.499 8.061 -14.970 1.00 84.75 98 SER A C 1
ATOM 747 O O . SER A 1 98 ? 7.945 7.951 -16.064 1.00 84.75 98 SER A O 1
ATOM 749 N N . LYS A 1 99 ? 9.517 8.907 -14.789 1.00 82.00 99 LYS A N 1
ATOM 750 C CA . LYS A 1 99 ? 10.065 9.723 -15.887 1.00 82.00 99 LYS A CA 1
ATOM 751 C C . LYS A 1 99 ? 10.554 8.905 -17.090 1.00 82.00 99 LYS A C 1
ATOM 753 O O . LYS A 1 99 ? 10.610 9.444 -18.188 1.00 82.00 99 LYS A O 1
ATOM 758 N N . ARG A 1 100 ? 10.930 7.634 -16.898 1.00 81.81 100 ARG A N 1
ATOM 759 C CA . ARG A 1 100 ? 11.474 6.768 -17.963 1.00 81.81 100 ARG A CA 1
ATOM 760 C C . ARG A 1 100 ? 10.402 6.005 -18.740 1.00 81.81 100 ARG A C 1
ATOM 762 O O . ARG A 1 100 ? 10.727 5.357 -19.728 1.00 81.81 100 ARG A O 1
ATOM 769 N N . GLY A 1 101 ? 9.147 6.068 -18.301 1.00 84.50 101 GLY A N 1
ATOM 770 C CA . GLY A 1 101 ? 8.040 5.328 -18.895 1.00 84.50 101 GLY A CA 1
ATOM 771 C C . GLY A 1 101 ? 7.168 4.666 -17.838 1.00 84.50 101 GLY A C 1
ATOM 772 O O . GLY A 1 101 ? 7.198 5.036 -16.662 1.00 84.50 101 GLY A O 1
ATOM 773 N N . PHE A 1 102 ? 6.394 3.674 -18.267 1.00 87.44 102 PHE A N 1
ATOM 774 C CA . PHE A 1 102 ? 5.490 2.923 -17.407 1.00 87.44 102 PHE A CA 1
ATOM 775 C C . PHE A 1 102 ? 5.678 1.413 -17.574 1.00 87.44 102 PHE A C 1
ATOM 777 O O . PHE A 1 102 ? 6.160 0.950 -18.608 1.00 87.44 102 PHE A O 1
ATOM 784 N N . LYS A 1 103 ? 5.280 0.648 -16.558 1.00 87.94 103 LYS A N 1
ATOM 785 C CA . LYS A 1 103 ? 5.240 -0.816 -16.574 1.00 87.94 103 LYS A CA 1
ATOM 786 C C . LYS A 1 103 ? 3.866 -1.282 -16.104 1.00 87.94 103 LYS A C 1
ATOM 788 O O . LYS A 1 103 ? 3.290 -0.686 -15.199 1.00 87.94 103 LYS A O 1
ATOM 793 N N . VAL A 1 104 ? 3.357 -2.341 -16.727 1.00 89.56 104 VAL A N 1
ATOM 794 C CA . VAL A 1 104 ? 2.128 -3.031 -16.317 1.00 89.56 104 VAL A CA 1
ATOM 795 C C . VAL A 1 104 ? 2.506 -4.437 -15.876 1.00 89.56 104 VAL A C 1
ATOM 797 O O . VAL A 1 104 ? 3.317 -5.089 -16.533 1.00 89.56 104 VAL A O 1
ATOM 800 N N . TRP A 1 105 ? 1.961 -4.882 -14.753 1.00 87.62 105 TRP A N 1
ATOM 801 C CA . TRP A 1 105 ? 2.270 -6.183 -14.158 1.00 87.62 105 TRP A CA 1
ATOM 802 C C . TRP A 1 105 ? 1.117 -6.691 -13.283 1.00 87.62 105 TRP A C 1
ATOM 804 O O . TRP A 1 105 ? 0.224 -5.925 -12.920 1.00 87.62 105 TRP A O 1
ATOM 814 N N . ASP A 1 106 ? 1.135 -7.968 -12.919 1.00 85.38 106 ASP A N 1
ATOM 815 C CA . ASP A 1 106 ? 0.135 -8.571 -12.038 1.00 85.38 106 ASP A CA 1
ATOM 816 C C . ASP A 1 106 ? 0.651 -8.586 -10.599 1.00 85.38 106 ASP A C 1
ATOM 818 O O . ASP A 1 106 ? 1.503 -9.391 -10.239 1.00 85.38 106 ASP A O 1
ATOM 822 N N . ALA A 1 107 ? 0.144 -7.692 -9.749 1.00 69.31 107 ALA A N 1
ATOM 823 C CA . ALA A 1 107 ? 0.613 -7.617 -8.364 1.00 69.31 107 ALA A CA 1
ATOM 824 C C . ALA A 1 107 ? 0.014 -8.714 -7.468 1.00 69.31 107 ALA A C 1
ATOM 826 O O . ALA A 1 107 ? 0.527 -8.976 -6.387 1.00 69.31 107 ALA A O 1
ATOM 827 N N . LEU A 1 108 ? -1.088 -9.342 -7.889 1.00 66.00 108 LEU A N 1
ATOM 828 C CA . LEU A 1 108 ? -1.811 -10.334 -7.089 1.00 66.00 108 LEU A CA 1
ATOM 829 C C . LEU A 1 108 ? -1.393 -11.789 -7.364 1.00 66.00 108 LEU A C 1
ATOM 831 O O . LEU A 1 108 ? -1.955 -12.676 -6.722 1.00 66.00 108 LEU A O 1
ATOM 835 N N . MET A 1 109 ? -0.468 -12.038 -8.301 1.00 54.94 109 MET A N 1
ATOM 836 C CA . MET A 1 109 ? -0.135 -13.387 -8.790 1.00 54.94 109 MET A CA 1
ATOM 837 C C . MET A 1 109 ? 1.203 -13.975 -8.302 1.00 54.94 109 MET A C 1
ATOM 839 O O . MET A 1 109 ? 1.569 -15.049 -8.771 1.00 54.94 109 MET A O 1
ATOM 843 N N . GLU A 1 110 ? 1.895 -13.360 -7.341 1.00 44.75 110 GLU A N 1
ATOM 844 C CA . GLU A 1 110 ? 3.086 -13.952 -6.694 1.00 44.75 110 GLU A CA 1
ATOM 845 C C . GLU A 1 110 ? 2.976 -13.950 -5.167 1.00 44.75 110 GLU A C 1
ATOM 847 O O . GLU A 1 110 ? 2.552 -12.913 -4.599 1.00 44.75 110 GLU A O 1
#